Protein AF-A0AAP0HHK4-F1 (afdb_monomer_lite)

Secondary structure (DSSP, 8-state):
--------TTS-GGGGHHHHHHHTTS-------GGG-TTHHHHS---HHHHHHHHHHTT---HHHHHHHHHHHHGGG--

Radius of gyration: 22.97 Å; chains: 1; bounding box: 52×48×53 Å

Structure (mmCIF, N/CA/C/O backbone):
data_AF-A0AAP0HHK4-F1
#
_entry.id   AF-A0AAP0HHK4-F1
#
loop_
_atom_site.group_PDB
_atom_site.id
_atom_site.type_symbol
_atom_site.label_atom_id
_atom_site.label_alt_id
_atom_site.label_comp_id
_atom_site.label_asym_id
_atom_site.label_entity_id
_atom_site.label_seq_id
_atom_site.pdbx_PDB_ins_code
_atom_site.Cartn_x
_atom_site.Cartn_y
_atom_site.Cartn_z
_atom_site.occupancy
_atom_site.B_iso_or_equiv
_atom_site.auth_seq_id
_atom_site.auth_comp_id
_atom_site.auth_asym_id
_atom_site.auth_atom_id
_atom_site.pdbx_PDB_model_num
ATOM 1 N N . MET A 1 1 ? 20.854 -3.834 -37.318 1.00 34.59 1 MET A N 1
ATOM 2 C CA . MET A 1 1 ? 20.751 -2.425 -36.878 1.00 34.59 1 MET A CA 1
ATOM 3 C C . MET A 1 1 ? 19.818 -2.367 -35.682 1.00 34.59 1 MET A C 1
ATOM 5 O O . MET A 1 1 ? 18.644 -2.678 -35.822 1.00 34.59 1 MET A O 1
ATOM 9 N N . ILE A 1 2 ? 20.349 -2.064 -34.498 1.00 39.91 2 ILE A N 1
ATOM 10 C CA . ILE A 1 2 ? 19.550 -1.882 -33.281 1.00 39.91 2 ILE A CA 1
ATOM 11 C C . ILE A 1 2 ? 19.059 -0.433 -33.305 1.00 39.91 2 ILE A C 1
ATOM 13 O O . ILE A 1 2 ? 19.880 0.483 -33.332 1.00 39.91 2 ILE A O 1
ATOM 17 N N . HIS A 1 3 ? 17.742 -0.218 -33.344 1.00 41.31 3 HIS A N 1
ATOM 18 C CA . HIS A 1 3 ? 17.153 1.117 -33.251 1.00 41.31 3 HIS A CA 1
ATOM 19 C C . HIS A 1 3 ? 17.506 1.728 -31.890 1.00 41.31 3 HIS A C 1
ATOM 21 O O . HIS A 1 3 ? 16.913 1.403 -30.861 1.00 41.31 3 HIS A O 1
ATOM 27 N N . LYS A 1 4 ? 18.511 2.604 -31.887 1.00 51.19 4 LYS A N 1
ATOM 28 C CA . LYS A 1 4 ? 18.887 3.438 -30.752 1.00 51.19 4 LYS A CA 1
ATOM 29 C C . LYS A 1 4 ? 17.810 4.511 -30.634 1.00 51.19 4 LYS A C 1
ATOM 31 O O . LYS A 1 4 ? 17.864 5.515 -31.333 1.00 51.19 4 LYS A O 1
ATOM 36 N N . MET A 1 5 ? 16.788 4.251 -29.818 1.00 53.16 5 MET A N 1
ATOM 37 C CA . MET A 1 5 ? 15.842 5.296 -29.442 1.00 53.16 5 MET A CA 1
ATOM 38 C C . MET A 1 5 ? 16.645 6.427 -28.807 1.00 53.16 5 MET A C 1
ATOM 40 O O . MET A 1 5 ? 17.358 6.210 -27.824 1.00 53.16 5 MET A O 1
ATOM 44 N N . ASP A 1 6 ? 16.564 7.602 -29.419 1.00 55.00 6 ASP A N 1
ATOM 45 C CA . ASP A 1 6 ? 17.032 8.861 -28.865 1.00 55.00 6 ASP A CA 1
ATOM 46 C C . ASP A 1 6 ? 16.233 9.111 -27.581 1.00 55.00 6 ASP A C 1
ATOM 48 O O . ASP A 1 6 ? 15.114 9.624 -27.587 1.00 55.00 6 ASP A O 1
ATOM 52 N N . ARG A 1 7 ? 16.749 8.572 -26.471 1.00 57.88 7 ARG A N 1
ATOM 53 C CA . ARG A 1 7 ? 16.172 8.723 -25.140 1.00 57.88 7 ARG A CA 1
ATOM 54 C C . ARG A 1 7 ? 16.236 10.212 -24.835 1.00 57.88 7 ARG A C 1
ATOM 56 O O . ARG A 1 7 ? 17.323 10.731 -24.593 1.00 57.88 7 ARG A O 1
ATOM 63 N N . THR A 1 8 ? 15.084 10.881 -24.851 1.00 57.19 8 THR A N 1
ATOM 64 C CA . THR A 1 8 ? 14.884 12.240 -24.330 1.00 57.19 8 THR A CA 1
ATOM 65 C C . THR A 1 8 ? 15.802 12.463 -23.134 1.00 57.19 8 THR A C 1
ATOM 67 O O . THR A 1 8 ? 15.633 11.812 -22.101 1.00 57.19 8 THR A O 1
ATOM 70 N N . LYS A 1 9 ? 16.790 13.356 -23.294 1.00 61.56 9 LYS A N 1
ATOM 71 C CA . LYS A 1 9 ? 17.962 13.533 -22.410 1.00 61.56 9 LYS A CA 1
ATOM 72 C C . LYS A 1 9 ? 17.630 13.827 -20.936 1.00 61.56 9 LYS A C 1
ATOM 74 O O . LYS A 1 9 ? 18.529 13.874 -20.104 1.00 61.56 9 LYS A O 1
ATOM 79 N N . HIS A 1 10 ? 16.353 14.011 -20.614 1.00 64.81 10 HIS A N 1
ATOM 80 C CA . HIS A 1 10 ? 15.844 14.408 -19.305 1.00 64.81 10 HIS A CA 1
ATOM 81 C C . HIS A 1 10 ? 15.215 13.268 -18.492 1.00 64.81 10 HIS A C 1
ATOM 83 O O . HIS A 1 10 ? 14.942 13.463 -17.310 1.00 64.81 10 HIS A O 1
ATOM 89 N N . ILE A 1 11 ? 14.993 12.083 -19.072 1.00 66.44 11 ILE A N 1
ATOM 90 C CA . ILE A 1 11 ? 14.381 10.957 -18.353 1.00 66.44 11 ILE A CA 1
ATOM 91 C C . ILE A 1 11 ? 15.456 9.908 -18.071 1.00 66.44 11 ILE A C 1
ATOM 93 O O . ILE A 1 11 ? 16.023 9.309 -18.983 1.00 66.44 11 ILE A O 1
ATOM 97 N N . SER A 1 12 ? 15.753 9.695 -16.787 1.00 68.75 12 SER A N 1
ATOM 98 C CA . SER A 1 12 ? 16.750 8.712 -16.355 1.00 68.75 12 SER A CA 1
ATOM 99 C C . SER A 1 12 ? 16.413 7.298 -16.868 1.00 68.75 12 SER A C 1
ATOM 101 O O . SER A 1 12 ? 15.251 6.893 -16.800 1.00 68.75 12 SER A O 1
ATOM 103 N N . PRO A 1 13 ? 17.410 6.492 -17.288 1.00 64.75 13 PRO A N 1
ATOM 104 C CA . PRO A 1 13 ? 17.225 5.089 -17.670 1.00 64.75 13 PRO A CA 1
ATOM 105 C C . PRO A 1 13 ? 16.411 4.248 -16.669 1.00 64.75 13 PRO A C 1
ATOM 107 O O . PRO A 1 13 ? 15.693 3.340 -17.076 1.00 64.75 13 PRO A O 1
ATOM 110 N N . LYS A 1 14 ? 16.458 4.583 -15.369 1.00 67.50 14 LYS A N 1
ATOM 111 C CA . LYS A 1 14 ? 15.708 3.889 -14.304 1.00 67.50 14 LYS A CA 1
ATOM 112 C C . LYS A 1 14 ? 14.186 3.940 -14.488 1.00 67.50 14 LYS A C 1
ATOM 114 O O . LYS A 1 14 ? 13.499 3.041 -14.017 1.00 67.50 14 LYS A O 1
ATOM 119 N N . PHE A 1 15 ? 13.660 4.941 -15.195 1.00 66.62 15 PHE A N 1
ATOM 120 C CA . PHE A 1 15 ? 12.227 5.044 -15.490 1.00 66.62 15 PHE A CA 1
ATOM 121 C C . PHE A 1 15 ? 11.764 4.070 -16.581 1.00 66.62 15 PHE A C 1
ATOM 123 O O . PHE A 1 15 ? 10.571 3.805 -16.690 1.00 66.62 15 PHE A O 1
ATOM 130 N N . PHE A 1 16 ? 12.688 3.502 -17.362 1.00 75.88 16 PHE A N 1
ATOM 131 C CA . PHE A 1 16 ? 12.350 2.554 -18.423 1.00 75.88 16 PHE A CA 1
ATOM 132 C C . PHE A 1 16 ? 12.364 1.100 -17.958 1.00 75.88 16 PHE A C 1
ATOM 134 O O . PHE A 1 16 ? 11.844 0.256 -18.672 1.00 75.88 16 PHE A O 1
ATOM 141 N N . TYR A 1 17 ? 12.893 0.796 -16.770 1.00 85.50 17 TYR A N 1
ATOM 142 C CA . TYR A 1 17 ? 13.034 -0.589 -16.313 1.00 85.50 17 TYR A CA 1
ATOM 143 C C . TYR A 1 17 ? 11.686 -1.324 -16.246 1.00 85.50 17 TYR A C 1
ATOM 145 O O . TYR A 1 17 ? 11.532 -2.393 -16.823 1.00 85.50 17 TYR A O 1
ATOM 153 N N . ALA A 1 18 ? 10.665 -0.710 -15.640 1.00 85.31 18 ALA A N 1
ATOM 154 C CA . ALA A 1 18 ? 9.322 -1.294 -15.606 1.00 85.31 18 ALA A CA 1
ATOM 155 C C . ALA A 1 18 ? 8.710 -1.447 -17.013 1.00 85.31 18 ALA A C 1
ATOM 157 O O . ALA A 1 18 ? 8.028 -2.430 -17.288 1.00 85.31 18 ALA A O 1
ATOM 158 N N . HIS A 1 19 ? 8.983 -0.503 -17.920 1.00 86.50 19 HIS A N 1
ATOM 159 C CA . HIS A 1 19 ? 8.526 -0.580 -19.308 1.00 86.50 19 HIS A CA 1
ATOM 160 C C . HIS A 1 19 ? 9.231 -1.705 -20.083 1.00 86.50 19 HIS A C 1
ATOM 162 O O . HIS A 1 19 ? 8.593 -2.395 -20.872 1.00 86.50 19 HIS A O 1
ATOM 168 N N . GLU A 1 20 ? 10.532 -1.911 -19.865 1.00 90.62 20 GLU A N 1
ATOM 169 C CA . GLU A 1 20 ? 11.286 -3.026 -20.447 1.00 90.62 20 GLU A CA 1
ATOM 170 C C . GLU A 1 20 ? 10.747 -4.369 -19.945 1.00 90.62 20 GLU A C 1
ATOM 172 O O . GLU A 1 20 ? 10.414 -5.214 -20.771 1.00 90.62 20 GLU A O 1
ATOM 177 N N . LEU A 1 21 ? 10.531 -4.527 -18.633 1.00 91.94 21 LEU A N 1
ATOM 178 C CA . LEU A 1 21 ? 9.910 -5.732 -18.067 1.00 91.94 21 LEU A CA 1
ATOM 179 C C . LEU A 1 21 ? 8.512 -5.993 -18.648 1.00 91.94 21 LEU A C 1
ATOM 181 O O . LEU A 1 21 ? 8.163 -7.132 -18.950 1.00 91.94 21 LEU A O 1
ATOM 185 N N . GLN A 1 22 ? 7.708 -4.943 -18.839 1.00 91.88 22 GLN A N 1
ATOM 186 C CA . GLN A 1 22 ? 6.387 -5.079 -19.450 1.00 91.88 22 GLN A CA 1
ATOM 187 C C . GLN A 1 22 ? 6.482 -5.477 -20.929 1.00 91.88 22 GLN A C 1
ATOM 189 O O . GLN A 1 22 ? 5.751 -6.359 -21.375 1.00 91.88 22 GLN A O 1
ATOM 194 N N . LYS A 1 23 ? 7.394 -4.862 -21.694 1.00 90.19 23 LYS A N 1
ATOM 195 C CA . LYS A 1 23 ? 7.629 -5.187 -23.110 1.00 90.19 23 LYS A CA 1
ATOM 196 C C . LYS A 1 23 ? 8.139 -6.619 -23.290 1.00 90.19 23 LYS A C 1
ATOM 198 O O . LYS A 1 23 ? 7.762 -7.276 -24.257 1.00 90.19 23 LYS A O 1
ATOM 203 N N . ASN A 1 24 ? 8.965 -7.090 -22.362 1.00 93.56 24 ASN A N 1
ATOM 204 C CA . ASN A 1 24 ? 9.465 -8.460 -22.328 1.00 93.56 24 ASN A CA 1
ATOM 205 C C . ASN A 1 24 ? 8.405 -9.468 -21.847 1.00 93.56 24 ASN A C 1
ATOM 207 O O . ASN A 1 24 ? 8.641 -10.671 -21.906 1.00 93.56 24 ASN A O 1
ATOM 211 N N . GLY A 1 25 ? 7.244 -8.998 -21.375 1.00 92.75 25 GLY A N 1
ATOM 212 C CA . GLY A 1 25 ? 6.170 -9.844 -20.855 1.00 92.75 25 GLY A CA 1
ATOM 213 C C . GLY A 1 25 ? 6.433 -10.409 -19.457 1.00 92.75 25 GLY A C 1
ATOM 214 O O . GLY A 1 25 ? 5.679 -11.262 -18.999 1.00 92.75 25 GLY A O 1
ATOM 215 N N . GLU A 1 26 ? 7.472 -9.936 -18.769 1.00 96.25 26 GLU A N 1
ATOM 216 C CA . GLU A 1 26 ? 7.850 -10.386 -17.424 1.00 96.25 26 GLU A CA 1
ATOM 217 C C . GLU A 1 26 ? 6.880 -9.863 -16.358 1.00 96.25 26 GLU A C 1
ATOM 219 O O . GLU A 1 26 ? 6.628 -10.527 -15.353 1.00 96.25 26 GLU A O 1
ATOM 224 N N . ILE A 1 27 ? 6.306 -8.676 -16.583 1.00 94.00 27 ILE A N 1
ATOM 225 C CA . ILE A 1 27 ? 5.283 -8.091 -15.711 1.00 94.00 27 ILE A CA 1
ATOM 226 C C . ILE A 1 27 ? 4.083 -7.603 -16.517 1.00 94.00 27 ILE A C 1
ATOM 228 O O . ILE A 1 27 ? 4.208 -7.136 -17.647 1.00 94.00 27 ILE A O 1
ATOM 232 N N . ASN A 1 28 ? 2.907 -7.643 -15.894 1.00 93.44 28 ASN A N 1
ATOM 233 C CA . ASN A 1 28 ? 1.691 -7.063 -16.447 1.00 93.44 28 ASN A CA 1
ATOM 234 C C . ASN A 1 28 ? 1.255 -5.861 -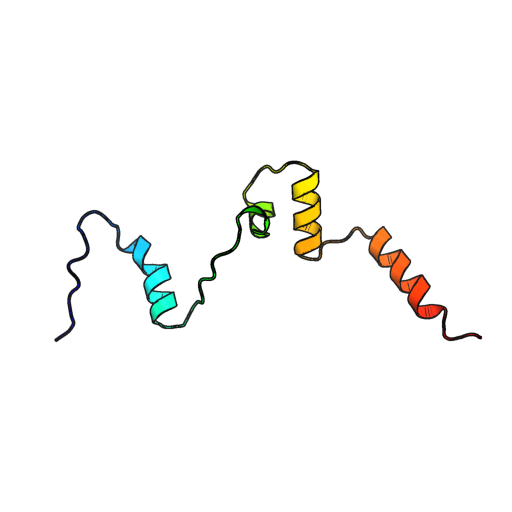15.606 1.00 93.44 28 ASN A C 1
ATOM 236 O O . ASN A 1 28 ? 0.855 -6.016 -14.451 1.00 93.44 28 ASN A O 1
ATOM 240 N N . VAL A 1 29 ? 1.306 -4.668 -16.192 1.00 90.44 29 VAL A N 1
ATOM 241 C CA . VAL A 1 29 ? 0.877 -3.436 -15.530 1.00 90.44 29 VAL A CA 1
ATOM 242 C C . VAL A 1 29 ? -0.604 -3.214 -15.815 1.00 90.44 29 VAL A C 1
ATOM 244 O O . VAL A 1 29 ? -1.002 -2.977 -16.954 1.00 90.44 29 VAL A O 1
ATOM 247 N N . LYS A 1 30 ? -1.430 -3.270 -14.768 1.00 92.69 30 LYS A N 1
ATOM 248 C CA . LYS A 1 30 ? -2.863 -2.968 -14.846 1.00 92.69 30 LYS A CA 1
ATOM 249 C C . LYS A 1 30 ? -3.157 -1.665 -14.122 1.00 92.69 30 LYS A C 1
ATOM 251 O O . LYS A 1 30 ? -2.751 -1.480 -12.977 1.00 92.69 30 LYS A O 1
ATOM 256 N N . GLN A 1 31 ? -3.902 -0.783 -14.777 1.00 93.31 31 GLN A N 1
ATOM 257 C CA . GLN A 1 31 ? -4.430 0.403 -14.122 1.00 93.31 31 GLN A CA 1
ATOM 258 C C . GLN A 1 31 ? -5.557 0.004 -13.166 1.00 93.31 31 GLN A C 1
ATOM 260 O O . GLN A 1 31 ? -6.449 -0.764 -13.526 1.00 93.31 31 GLN A O 1
ATOM 265 N N . ILE A 1 32 ? -5.526 0.558 -11.957 1.00 93.69 32 ILE A N 1
ATOM 266 C CA . ILE A 1 32 ? -6.574 0.396 -10.948 1.00 93.69 32 ILE A CA 1
ATOM 267 C C . ILE A 1 32 ? -7.049 1.768 -10.477 1.00 93.69 32 ILE A C 1
ATOM 269 O O . ILE A 1 32 ? -6.307 2.752 -10.539 1.00 93.69 32 ILE A O 1
ATOM 273 N N . ARG A 1 33 ? -8.294 1.847 -10.002 1.00 94.06 33 ARG A N 1
ATOM 274 C CA . ARG A 1 33 ? -8.806 3.069 -9.374 1.00 94.06 33 ARG A CA 1
ATOM 275 C C . ARG A 1 33 ? -8.082 3.295 -8.053 1.00 94.06 33 ARG A C 1
ATOM 277 O O . ARG A 1 33 ? -7.856 2.353 -7.299 1.00 94.06 33 ARG A O 1
ATOM 284 N N . SER A 1 34 ? -7.780 4.550 -7.728 1.00 89.25 34 SER A N 1
ATOM 285 C CA . SER A 1 34 ? -7.086 4.890 -6.479 1.00 89.25 34 SER A CA 1
ATOM 286 C C . SER A 1 34 ? -7.845 4.425 -5.232 1.00 89.25 34 SER A C 1
ATOM 288 O O . SER A 1 34 ? -7.221 4.025 -4.260 1.00 89.25 34 SER A O 1
ATOM 290 N N . SER A 1 35 ? -9.184 4.419 -5.269 1.00 87.50 35 SER A N 1
ATOM 291 C CA . SER A 1 35 ? -10.035 3.931 -4.171 1.00 87.50 35 SER A CA 1
ATOM 292 C C . SER A 1 35 ? -9.890 2.438 -3.876 1.00 87.50 35 SER A C 1
ATOM 294 O O . SER A 1 35 ? -10.240 2.002 -2.773 1.00 87.50 35 SER A O 1
ATOM 296 N N . ASP A 1 36 ? -9.403 1.689 -4.864 1.00 90.38 36 ASP A N 1
ATOM 297 C CA . ASP A 1 36 ? -9.357 0.230 -4.883 1.00 90.38 36 ASP A CA 1
ATOM 298 C C . ASP A 1 36 ? -7.910 -0.274 -4.736 1.00 90.38 36 ASP A C 1
ATOM 300 O O . ASP A 1 36 ? -7.664 -1.480 -4.735 1.00 90.38 36 ASP A O 1
ATOM 304 N N . ASN A 1 37 ? -6.936 0.636 -4.584 1.00 94.31 37 ASN A N 1
ATOM 305 C CA . ASN A 1 37 ? -5.540 0.278 -4.383 1.00 94.31 37 ASN A CA 1
ATOM 306 C C . ASN A 1 37 ? -5.308 -0.285 -2.977 1.00 94.31 37 ASN A C 1
ATOM 308 O O . ASN A 1 37 ? -5.031 0.450 -2.031 1.00 94.31 37 ASN A O 1
ATOM 312 N N . LEU A 1 38 ? -5.368 -1.610 -2.848 1.00 95.31 38 LEU A N 1
ATOM 313 C CA . LEU A 1 38 ? -5.134 -2.307 -1.581 1.00 95.31 38 LEU A CA 1
ATOM 314 C C . LEU A 1 38 ? -3.741 -2.029 -0.988 1.00 95.31 38 LEU A C 1
ATOM 316 O O . LEU A 1 38 ? -3.592 -2.051 0.232 1.00 95.31 38 LEU A O 1
ATOM 320 N N . ALA A 1 39 ? -2.739 -1.704 -1.817 1.00 95.00 39 ALA A N 1
ATOM 321 C CA . ALA A 1 39 ? -1.386 -1.383 -1.355 1.00 95.00 39 ALA A CA 1
ATOM 322 C C . ALA A 1 39 ? -1.296 -0.046 -0.595 1.00 95.00 39 ALA A C 1
ATOM 324 O O . ALA A 1 39 ? -0.331 0.182 0.141 1.00 95.00 39 ALA A O 1
ATOM 325 N N . ASP A 1 40 ? -2.310 0.822 -0.710 1.00 95.56 40 ASP A N 1
ATOM 326 C CA . ASP A 1 40 ? -2.389 2.060 0.075 1.00 95.56 40 ASP A CA 1
ATOM 327 C C . ASP A 1 40 ? -2.392 1.776 1.584 1.00 95.56 40 ASP A C 1
ATOM 329 O O . ASP A 1 40 ? -1.937 2.610 2.364 1.00 95.56 40 ASP A O 1
ATOM 333 N N . LEU A 1 41 ? -2.829 0.576 1.987 1.00 95.44 41 LEU A N 1
ATOM 334 C CA . LEU A 1 41 ? -2.791 0.101 3.367 1.00 95.44 41 LEU A CA 1
ATOM 335 C C . LEU A 1 41 ? -1.392 0.194 4.001 1.00 95.44 41 LEU A C 1
ATOM 337 O O . LEU A 1 41 ? -1.284 0.458 5.195 1.00 95.44 41 LEU A O 1
ATOM 341 N N . PHE A 1 42 ? -0.337 -0.023 3.212 1.00 95.00 42 PHE A N 1
ATOM 342 C CA . PHE A 1 42 ? 1.044 -0.080 3.700 1.00 95.00 42 PHE A CA 1
ATOM 343 C C . PHE A 1 42 ? 1.810 1.233 3.533 1.00 95.00 42 PHE A C 1
ATOM 345 O O . PHE A 1 42 ? 2.909 1.371 4.061 1.00 95.00 42 PHE A O 1
ATOM 352 N N . THR A 1 43 ? 1.267 2.181 2.769 1.00 95.44 43 THR A N 1
ATOM 353 C CA . THR A 1 43 ? 2.013 3.366 2.314 1.00 95.44 43 THR A CA 1
ATOM 354 C C . THR A 1 43 ? 1.374 4.685 2.730 1.00 95.44 43 THR A C 1
ATOM 356 O O . THR A 1 43 ? 2.035 5.721 2.668 1.00 95.44 43 THR A O 1
ATOM 359 N N . LYS A 1 44 ? 0.106 4.678 3.164 1.00 94.19 44 LYS A N 1
ATOM 360 C CA . LYS A 1 44 ? -0.649 5.895 3.481 1.00 94.19 44 LYS A CA 1
ATOM 361 C C . LYS A 1 44 ? -1.239 5.862 4.885 1.00 94.19 44 LYS A C 1
A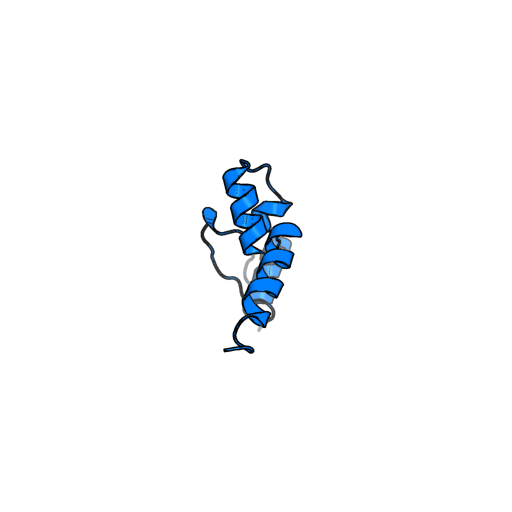TOM 363 O O . LYS A 1 44 ? -1.727 4.840 5.358 1.00 94.19 44 LYS A O 1
ATOM 368 N N . ALA A 1 45 ? -1.302 7.038 5.506 1.00 95.19 45 ALA A N 1
ATOM 369 C CA . ALA A 1 45 ? -2.149 7.274 6.667 1.00 95.19 45 ALA A CA 1
ATOM 370 C C . ALA A 1 45 ? -3.595 7.492 6.191 1.00 95.19 45 ALA A C 1
ATOM 372 O O . ALA A 1 45 ? -3.937 8.549 5.662 1.00 95.19 45 ALA A O 1
ATOM 373 N N . LEU A 1 46 ? -4.434 6.464 6.324 1.00 94.25 46 LEU A N 1
ATOM 374 C CA . LEU A 1 46 ? -5.814 6.473 5.836 1.00 94.25 46 LEU A CA 1
ATOM 375 C C . LEU A 1 46 ? -6.823 6.662 6.975 1.00 94.25 46 LEU A C 1
ATOM 377 O O . LEU A 1 46 ? -6.584 6.187 8.087 1.00 94.25 46 LEU A O 1
ATOM 381 N N . PRO A 1 47 ? -8.003 7.254 6.700 1.00 96.31 47 PRO A N 1
ATOM 382 C CA . PRO A 1 47 ? -9.116 7.220 7.638 1.00 96.31 47 PRO A CA 1
ATOM 383 C C . PRO A 1 47 ? -9.476 5.781 8.017 1.00 96.31 47 PRO A C 1
ATOM 385 O O . PRO A 1 47 ? -9.450 4.873 7.180 1.00 96.31 47 PRO A O 1
ATOM 388 N N . THR A 1 48 ? -9.887 5.580 9.268 1.00 95.94 48 THR A N 1
ATOM 389 C CA . THR A 1 48 ? -10.181 4.258 9.843 1.00 95.94 48 THR A CA 1
ATOM 390 C C . THR A 1 48 ? -11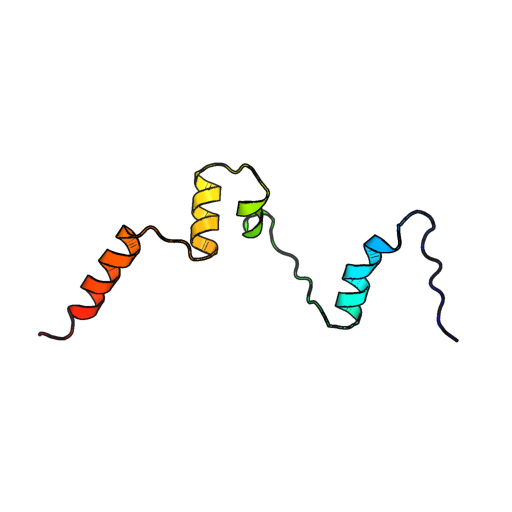.158 3.428 9.007 1.00 95.94 48 THR A C 1
ATOM 392 O O . THR A 1 48 ? -11.032 2.207 8.931 1.00 95.94 48 THR A O 1
ATOM 395 N N . THR A 1 49 ? -12.144 4.068 8.378 1.00 94.75 49 THR A N 1
ATOM 396 C CA . THR A 1 49 ? -13.136 3.402 7.522 1.00 94.75 49 THR A CA 1
ATOM 397 C C . THR A 1 49 ? -12.490 2.808 6.270 1.00 94.75 49 THR A C 1
ATOM 399 O O . THR A 1 49 ? -12.671 1.622 5.991 1.00 94.75 49 THR A O 1
ATOM 402 N N . THR A 1 50 ? -11.677 3.596 5.564 1.00 94.81 50 THR A N 1
ATOM 403 C CA . THR A 1 50 ? -10.921 3.158 4.385 1.00 94.81 50 THR A CA 1
ATOM 404 C C . THR A 1 50 ? -9.904 2.087 4.759 1.00 94.81 50 THR A C 1
ATOM 406 O O . THR A 1 50 ? -9.868 1.043 4.113 1.00 94.81 5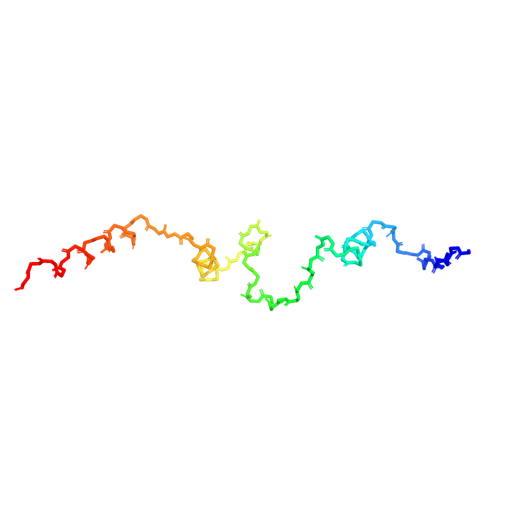0 THR A O 1
ATOM 409 N N . PHE A 1 51 ? -9.145 2.293 5.840 1.00 94.31 51 PHE A N 1
ATOM 410 C CA . PHE A 1 51 ? -8.171 1.316 6.333 1.00 94.31 51 PHE A CA 1
ATOM 411 C C . PHE A 1 51 ? -8.826 -0.049 6.582 1.00 94.31 51 PHE A C 1
ATOM 413 O O . PHE A 1 51 ? -8.391 -1.056 6.026 1.00 94.31 51 PHE A O 1
ATOM 420 N N . LYS A 1 52 ? -9.940 -0.081 7.331 1.00 94.12 52 LYS A N 1
ATOM 421 C CA . LYS A 1 52 ? -10.690 -1.321 7.587 1.00 94.12 52 LYS A CA 1
ATOM 422 C C . LYS A 1 52 ? -11.126 -1.985 6.282 1.00 94.12 52 LYS A C 1
ATOM 424 O O . LYS A 1 52 ? -10.900 -3.180 6.109 1.00 94.12 52 LYS A O 1
ATOM 429 N N . ARG A 1 53 ? -11.695 -1.229 5.339 1.00 94.75 53 ARG A N 1
ATOM 430 C CA . ARG A 1 53 ? -12.112 -1.776 4.038 1.00 94.75 53 ARG A CA 1
ATOM 431 C C . ARG A 1 53 ? -10.949 -2.449 3.298 1.00 94.75 53 ARG A C 1
ATOM 433 O O . ARG A 1 53 ? -11.108 -3.581 2.849 1.00 94.75 53 ARG A O 1
ATOM 440 N N . LEU A 1 54 ? -9.785 -1.797 3.219 1.00 95.62 54 LEU A N 1
ATOM 441 C CA . LEU A 1 54 ? -8.608 -2.360 2.544 1.00 95.62 54 LEU A CA 1
ATOM 442 C C . LEU A 1 54 ? -8.051 -3.591 3.280 1.00 95.62 54 LEU A C 1
ATOM 444 O O . LEU A 1 54 ? -7.716 -4.572 2.619 1.00 95.62 54 LEU A O 1
ATOM 448 N N . THR A 1 55 ? -8.040 -3.607 4.624 1.00 94.50 55 THR A N 1
ATOM 449 C CA . THR A 1 55 ? -7.637 -4.809 5.389 1.00 94.50 55 THR A CA 1
ATOM 450 C C . THR A 1 55 ? -8.523 -6.016 5.083 1.00 94.50 55 THR A C 1
ATOM 452 O O . THR A 1 55 ? -8.022 -7.125 4.898 1.00 94.50 55 THR A O 1
ATOM 455 N N . TYR A 1 56 ? -9.839 -5.812 4.953 1.00 94.25 56 TYR A N 1
ATOM 456 C CA . TYR A 1 56 ? -10.742 -6.889 4.550 1.00 94.25 56 TYR A CA 1
ATOM 457 C C . TYR A 1 56 ? -10.487 -7.333 3.105 1.00 94.25 56 TYR A C 1
ATOM 459 O O . TYR A 1 56 ? -10.559 -8.535 2.828 1.00 94.25 56 TYR A O 1
ATOM 467 N N . GLY A 1 57 ? -10.152 -6.391 2.216 1.00 94.00 57 GLY A N 1
ATOM 468 C CA . GLY A 1 57 ? -9.822 -6.649 0.813 1.00 94.00 57 GLY A CA 1
ATOM 469 C C . GLY A 1 57 ? -8.613 -7.567 0.618 1.00 94.00 57 GLY A C 1
ATOM 470 O O . GLY A 1 57 ? -8.633 -8.390 -0.289 1.00 94.00 57 GLY A O 1
ATOM 471 N N . ILE A 1 58 ? -7.611 -7.504 1.503 1.00 94.81 58 ILE A N 1
ATOM 472 C CA . ILE A 1 58 ? -6.450 -8.419 1.482 1.00 94.81 58 ILE A CA 1
ATOM 473 C C . ILE A 1 58 ? -6.671 -9.722 2.270 1.00 94.81 58 ILE A C 1
ATOM 475 O O . ILE A 1 58 ? -5.750 -10.517 2.422 1.00 94.81 58 ILE A O 1
ATOM 479 N N . GLY A 1 59 ? -7.874 -9.947 2.805 1.00 93.94 59 GLY A N 1
ATOM 480 C CA . GLY A 1 59 ? -8.209 -11.181 3.521 1.00 93.94 59 GLY A CA 1
ATOM 481 C C . GLY A 1 59 ? -7.982 -11.154 5.035 1.00 93.94 59 GLY A C 1
ATOM 482 O O . GLY A 1 59 ? -8.318 -12.132 5.698 1.00 93.94 59 GLY A O 1
ATOM 483 N N . MET A 1 60 ? -7.512 -10.050 5.628 1.00 94.56 60 MET A N 1
A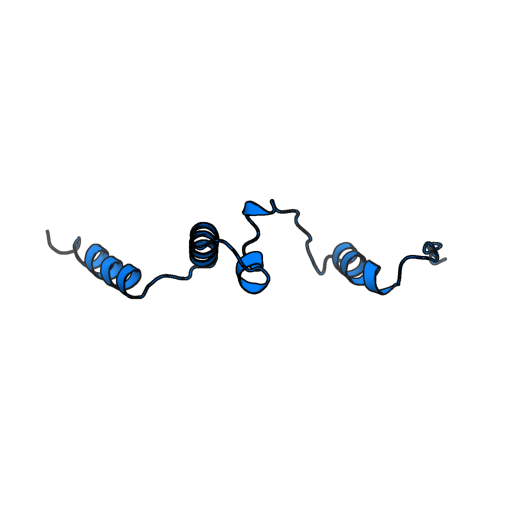TOM 484 C CA . MET A 1 60 ? -7.397 -9.966 7.090 1.00 94.56 60 MET A CA 1
ATOM 485 C C . MET A 1 60 ? -8.785 -9.989 7.742 1.00 94.56 60 MET A C 1
ATOM 487 O O . MET A 1 60 ? -9.724 -9.340 7.270 1.00 94.56 60 MET A O 1
ATOM 491 N N . ARG A 1 61 ? -8.927 -10.745 8.832 1.00 93.44 61 ARG A N 1
ATOM 492 C CA . ARG A 1 61 ? -10.164 -10.880 9.618 1.00 93.44 61 ARG A CA 1
ATOM 493 C C . ARG A 1 61 ? -9.827 -10.835 11.103 1.00 93.44 61 ARG A C 1
ATOM 495 O O . ARG A 1 61 ? -8.705 -11.155 11.492 1.00 93.44 61 ARG A O 1
ATOM 502 N N . LYS A 1 62 ? -10.789 -10.449 11.945 1.00 90.88 62 LYS A N 1
ATOM 503 C CA . LYS A 1 62 ? -10.620 -10.615 13.393 1.00 90.88 62 LYS A CA 1
ATOM 504 C C . LYS A 1 62 ? -10.841 -12.079 13.743 1.00 90.88 62 LYS A C 1
ATOM 506 O O . LYS A 1 62 ? -11.706 -12.722 13.160 1.00 90.88 62 LYS A O 1
ATOM 511 N N . LEU A 1 63 ? -10.128 -12.564 14.754 1.00 90.31 63 LEU A N 1
ATOM 512 C CA . LEU A 1 63 ? -10.238 -13.949 15.215 1.00 90.31 63 LEU A CA 1
ATOM 513 C C . LEU A 1 63 ? -11.687 -14.344 15.544 1.00 90.31 63 LEU A C 1
ATOM 515 O O . LEU A 1 63 ? -12.163 -15.388 15.112 1.00 90.31 63 LEU A O 1
ATOM 519 N N . LYS A 1 64 ? -12.423 -13.455 16.220 1.00 90.31 64 LYS A N 1
ATOM 520 C CA . LYS A 1 64 ? -13.840 -13.666 16.542 1.00 90.31 64 LYS A CA 1
ATOM 521 C C . LYS A 1 64 ? -14.741 -13.825 15.310 1.00 90.31 64 LYS A C 1
ATOM 523 O O . LYS A 1 64 ? -15.727 -14.537 15.383 1.00 90.31 64 LYS A O 1
ATOM 528 N N . ASP A 1 65 ? -14.401 -13.188 14.188 1.00 85.19 65 ASP A N 1
ATOM 529 C CA . ASP A 1 65 ? -15.204 -13.244 12.960 1.00 85.19 65 ASP A CA 1
ATOM 530 C C . ASP A 1 65 ? -14.933 -14.543 12.171 1.00 85.19 65 ASP A C 1
ATOM 532 O O . ASP A 1 65 ? -15.688 -14.892 11.264 1.00 85.19 65 ASP A O 1
ATOM 536 N N . ILE A 1 66 ? -13.837 -15.241 12.496 1.00 84.31 66 ILE A N 1
ATOM 537 C CA . ILE A 1 66 ? -13.477 -16.552 11.943 1.00 84.31 66 ILE A CA 1
ATOM 538 C C . ILE A 1 66 ? -14.124 -17.656 12.787 1.00 84.31 66 ILE A C 1
ATOM 540 O O . ILE A 1 66 ? -14.790 -18.526 12.235 1.00 84.31 66 ILE A O 1
ATOM 544 N N . ALA A 1 67 ? -13.999 -17.575 14.116 1.00 77.12 67 ALA A N 1
ATOM 545 C CA . ALA A 1 67 ? -14.515 -18.587 15.041 1.00 77.12 67 ALA A CA 1
ATOM 546 C C . ALA A 1 67 ? -16.040 -18.790 14.931 1.00 77.12 67 ALA A C 1
ATOM 548 O O . ALA A 1 67 ? -16.526 -19.913 15.026 1.00 77.12 67 ALA A O 1
ATOM 549 N N . SER A 1 68 ? -16.805 -17.729 14.653 1.00 62.44 68 SER A N 1
ATOM 550 C CA . SER A 1 68 ? -18.259 -17.839 14.464 1.00 62.44 68 SER A CA 1
ATOM 551 C C . SER A 1 68 ? -18.668 -18.595 13.192 1.00 62.44 68 SER A C 1
ATOM 553 O O . SER A 1 68 ? -19.783 -19.099 13.125 1.00 62.44 68 SER A O 1
ATOM 555 N N . LYS A 1 69 ? -17.791 -18.693 12.182 1.00 59.84 69 LYS A N 1
ATOM 556 C CA . LYS A 1 69 ? -18.105 -19.356 10.902 1.00 59.84 69 LYS A CA 1
ATOM 557 C C . LYS A 1 69 ? -17.901 -20.865 10.925 1.00 59.84 69 LYS A C 1
ATOM 559 O O . LYS A 1 69 ? -18.462 -21.558 10.081 1.00 59.84 69 LYS A O 1
ATOM 564 N N . GLU A 1 70 ? -17.100 -21.373 11.856 1.00 58.44 70 GLU A N 1
ATOM 565 C CA . GLU A 1 70 ? -16.943 -22.817 12.031 1.00 58.44 70 GLU A CA 1
ATOM 566 C C . GLU A 1 70 ? -18.205 -23.419 12.656 1.00 58.44 70 GLU A C 1
ATOM 568 O O . GLU A 1 70 ? -18.655 -24.466 12.210 1.00 58.44 70 GLU A O 1
ATOM 573 N N . ILE A 1 71 ? -18.855 -22.708 13.585 1.00 55.75 71 ILE A N 1
ATOM 574 C CA . ILE A 1 71 ? -20.064 -23.183 14.279 1.00 55.75 71 ILE A CA 1
ATOM 575 C C . ILE A 1 71 ? -21.277 -23.287 13.332 1.00 55.75 71 ILE A C 1
ATOM 577 O O . ILE A 1 71 ? -22.057 -24.229 13.442 1.00 55.75 71 ILE A O 1
ATOM 581 N N . GLU A 1 72 ? -21.415 -22.387 12.354 1.00 56.81 72 GLU A N 1
ATOM 582 C CA . GLU A 1 72 ? -22.519 -22.443 11.377 1.00 56.81 72 GLU A CA 1
ATOM 583 C C . GLU A 1 72 ? -22.363 -23.573 10.340 1.00 56.81 72 GLU A C 1
ATOM 585 O O . GLU A 1 72 ? -23.363 -24.062 9.818 1.00 56.81 72 GLU A O 1
ATOM 590 N N . GLN A 1 73 ? -21.138 -24.039 10.061 1.00 52.72 73 GLN A N 1
ATOM 591 C CA . GLN A 1 73 ? -20.902 -25.104 9.073 1.00 52.72 73 GLN A CA 1
ATOM 592 C C . GLN A 1 73 ? -21.044 -26.530 9.627 1.00 52.72 73 GLN A C 1
ATOM 594 O O . GLN A 1 73 ? -21.264 -27.448 8.842 1.00 52.72 73 GLN A O 1
ATOM 599 N N . VAL A 1 74 ? -20.969 -26.739 10.948 1.00 57.09 74 VAL A N 1
ATOM 600 C CA . VAL A 1 74 ? -21.191 -28.067 11.571 1.00 57.09 74 VAL A CA 1
ATOM 601 C C . VAL A 1 74 ? -22.669 -28.364 11.858 1.00 57.09 74 VAL A C 1
ATOM 603 O O . VAL A 1 74 ? -23.026 -29.510 12.122 1.00 57.09 74 VAL A O 1
ATOM 606 N N . SER A 1 75 ? -23.547 -27.358 11.783 1.00 54.47 75 SER A N 1
ATOM 607 C CA . SER A 1 75 ? -24.964 -27.496 12.139 1.00 54.47 75 SER A CA 1
ATOM 608 C C . SER A 1 75 ? -25.869 -28.275 11.158 1.00 54.47 75 SER A C 1
ATOM 610 O O . SER A 1 75 ? -26.908 -28.732 11.630 1.00 54.47 75 SER A O 1
ATOM 612 N N . PRO A 1 76 ? -25.585 -28.474 9.851 1.00 50.00 76 PRO A N 1
ATOM 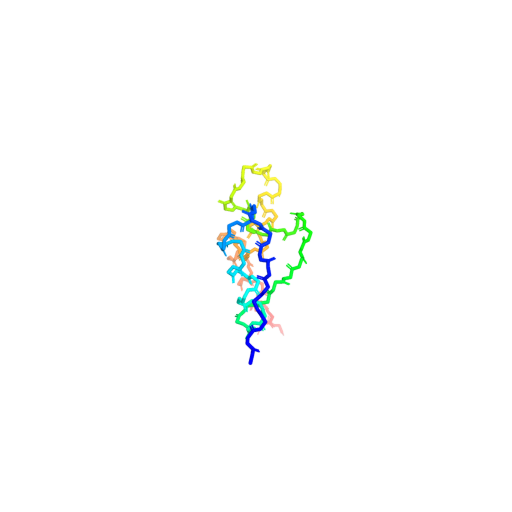613 C CA . PRO A 1 76 ? -26.551 -29.147 8.978 1.00 50.00 76 PRO A CA 1
ATOM 614 C C . PRO A 1 76 ? -26.466 -30.684 8.996 1.00 50.00 76 PRO A C 1
ATOM 616 O O . PRO A 1 76 ? -27.222 -31.323 8.274 1.00 50.00 76 PRO A O 1
ATOM 619 N N . MET A 1 77 ? -25.578 -31.307 9.785 1.00 60.09 77 MET A N 1
ATOM 620 C CA . MET A 1 77 ? -25.396 -32.772 9.756 1.00 60.09 77 MET A CA 1
ATOM 621 C C . MET A 1 77 ? -26.291 -33.549 10.746 1.00 60.09 77 MET A C 1
ATOM 623 O O . MET A 1 77 ? -26.250 -34.776 10.773 1.00 60.09 77 MET A O 1
ATOM 627 N N . PHE A 1 78 ? -27.122 -32.866 11.540 1.00 50.72 78 PHE A N 1
ATOM 628 C CA . PHE A 1 78 ? -28.060 -33.507 12.470 1.00 50.72 78 PHE A CA 1
ATOM 629 C C . PHE A 1 78 ? -29.451 -32.865 12.397 1.00 50.72 78 PHE A C 1
ATOM 631 O O . PHE A 1 78 ? -29.853 -32.107 13.278 1.00 50.72 78 PHE A O 1
ATOM 638 N N . THR A 1 79 ? -30.194 -33.159 11.334 1.00 53.00 79 THR A N 1
ATOM 639 C CA . THR A 1 79 ? -31.668 -33.185 11.279 1.00 53.00 79 THR A CA 1
ATOM 640 C C . THR A 1 79 ? -32.049 -34.148 10.164 1.00 53.00 79 THR A C 1
ATOM 642 O O . THR A 1 79 ? -32.976 -34.954 10.385 1.00 53.00 79 THR A O 1
#

pLDDT: mean 79.86, std 17.95, range [34.59, 96.31]

Sequence (79 aa):
MIHKMDRTKHISPKFFYAHELQKNGEINVKQIRSSDNLADLFTKALPTTTFKRLTYGIGMRKLKDIASKEIEQVSPMFT

Organism: NCBI:txid152367

Foldseek 3Di:
DPPPPPPPPPDDPVVCPVVVCVVVVVDDDDDDDPLQPLCCLVVDDDDPVSNVVSCVVVPDDDPVVVVVVVVVVVPPPPD